Protein AF-A0A1S1QEH0-F1 (afdb_monomer_lite)

Organism: NCBI:txid573497

Sequence (124 aa):
MHVSDVTGRVLIELREAGDYPDNPFLNAADLVPFFPDGCPDDAPTDWPHDTVDYEAPHASTICPHCVESWRADHRVSQPRTVPAGTPLSLHFPWVAPQPVPATPAGNGARPADGTDPQPAGPSA

Structure (mmCIF, N/CA/C/O backbone):
data_AF-A0A1S1QEH0-F1
#
_entry.id   AF-A0A1S1QEH0-F1
#
loop_
_atom_site.group_PDB
_atom_site.id
_atom_site.type_symbol
_atom_site.label_atom_id
_atom_site.label_alt_id
_atom_site.label_comp_id
_atom_site.label_asym_id
_atom_site.label_entity_id
_atom_site.label_seq_id
_atom_site.pdbx_PDB_ins_code
_atom_site.Cartn_x
_atom_site.Cartn_y
_atom_site.Cartn_z
_atom_site.occupancy
_atom_site.B_iso_or_equiv
_atom_site.auth_seq_id
_atom_site.auth_comp_id
_atom_site.auth_asym_id
_atom_site.auth_atom_id
_atom_site.pdbx_PDB_model_num
ATOM 1 N N . MET A 1 1 ? -12.775 2.088 11.069 1.00 86.56 1 MET A N 1
ATOM 2 C CA . MET A 1 1 ? -11.378 2.075 11.563 1.00 86.56 1 MET A CA 1
ATOM 3 C C . MET A 1 1 ? -10.748 3.391 11.151 1.00 86.56 1 MET A C 1
ATOM 5 O O . MET A 1 1 ? -11.014 3.810 10.030 1.00 86.56 1 MET A O 1
ATOM 9 N N . HIS A 1 2 ? -9.989 4.050 12.024 1.00 90.81 2 HIS A N 1
ATOM 10 C CA . HIS A 1 2 ? -9.280 5.277 11.663 1.00 90.81 2 HIS A CA 1
ATOM 11 C C . HIS A 1 2 ? -7.931 4.937 11.018 1.00 90.81 2 HIS A C 1
ATOM 13 O O . HIS A 1 2 ? -7.301 3.950 11.401 1.00 90.81 2 HIS A O 1
ATOM 19 N N . VAL A 1 3 ? -7.459 5.738 10.058 1.00 87.25 3 VAL A N 1
ATOM 20 C CA . VAL A 1 3 ? -6.197 5.470 9.344 1.00 87.25 3 VAL A CA 1
ATOM 21 C C . VAL A 1 3 ? -4.993 5.354 10.291 1.00 87.25 3 VAL A C 1
ATOM 23 O O . VAL A 1 3 ? -4.105 4.532 10.076 1.00 87.25 3 VAL A O 1
ATOM 26 N N . SER A 1 4 ? -4.990 6.118 11.390 1.00 88.44 4 SER A N 1
ATOM 27 C CA . SER A 1 4 ? -3.931 6.081 12.413 1.00 88.44 4 SER A CA 1
ATOM 28 C C . SER A 1 4 ? -3.800 4.732 13.116 1.00 88.44 4 SER A C 1
ATOM 30 O O . SER A 1 4 ? -2.730 4.432 13.648 1.00 88.44 4 SER A O 1
ATOM 32 N N . ASP A 1 5 ? -4.874 3.940 13.120 1.00 90.50 5 ASP A N 1
ATOM 33 C CA . ASP A 1 5 ? -4.937 2.625 13.760 1.00 90.50 5 ASP A CA 1
ATOM 34 C C . ASP A 1 5 ? -4.404 1.525 12.830 1.00 90.50 5 ASP A C 1
ATOM 36 O O . ASP A 1 5 ? -4.110 0.408 13.268 1.00 90.50 5 ASP A O 1
ATOM 40 N N . VAL A 1 6 ? -4.235 1.837 11.539 1.00 91.75 6 VAL A N 1
ATOM 41 C CA . VAL A 1 6 ? -3.672 0.922 10.548 1.00 91.75 6 VAL A CA 1
ATOM 42 C C . VAL A 1 6 ? -2.169 0.827 10.782 1.00 91.75 6 VAL A C 1
ATOM 44 O O . VAL A 1 6 ? -1.379 1.637 10.296 1.00 91.75 6 VAL A O 1
ATOM 47 N N . THR A 1 7 ? -1.762 -0.200 11.521 1.00 95.25 7 THR A N 1
ATOM 48 C CA . THR A 1 7 ? -0.363 -0.441 11.914 1.00 95.25 7 THR A CA 1
ATOM 49 C C . THR A 1 7 ? 0.297 -1.580 11.141 1.00 95.25 7 THR A C 1
ATOM 51 O O . THR A 1 7 ? 1.510 -1.747 11.219 1.00 95.25 7 THR A O 1
ATOM 54 N N . GLY A 1 8 ? -0.457 -2.360 10.364 1.00 96.00 8 GLY A N 1
ATOM 55 C CA . GLY A 1 8 ? 0.105 -3.379 9.481 1.00 96.00 8 GLY A CA 1
ATOM 56 C C . GLY A 1 8 ? 0.730 -2.756 8.235 1.00 96.00 8 GLY A C 1
ATOM 57 O O . GLY A 1 8 ? 0.118 -1.907 7.583 1.00 96.00 8 GLY A O 1
ATOM 58 N N . ARG A 1 9 ? 1.945 -3.179 7.885 1.00 95.25 9 ARG A N 1
ATOM 59 C CA . ARG A 1 9 ? 2.645 -2.785 6.657 1.00 95.25 9 ARG A CA 1
ATOM 60 C C . ARG A 1 9 ? 3.262 -3.986 5.962 1.00 95.25 9 ARG A C 1
ATOM 62 O O . ARG A 1 9 ? 3.753 -4.903 6.620 1.00 95.25 9 ARG A O 1
ATOM 69 N N . VAL A 1 10 ? 3.292 -3.939 4.638 1.00 94.88 10 VAL A N 1
ATOM 70 C CA . VAL A 1 10 ? 4.092 -4.834 3.796 1.00 94.88 10 VAL A CA 1
ATOM 71 C C . VAL A 1 10 ? 4.917 -4.001 2.829 1.00 94.88 10 VAL A C 1
ATOM 73 O O . VAL A 1 10 ? 4.471 -2.948 2.379 1.00 94.88 10 VAL A O 1
ATOM 76 N N . LEU A 1 11 ? 6.125 -4.471 2.537 1.00 94.38 11 LEU A N 1
ATOM 77 C CA . LEU A 1 11 ? 6.944 -3.943 1.455 1.00 94.38 11 LEU A CA 1
ATOM 78 C C . LEU A 1 11 ? 6.589 -4.703 0.177 1.00 94.38 11 LEU A C 1
ATOM 80 O O . LEU A 1 11 ? 6.546 -5.940 0.190 1.00 94.38 11 LEU A O 1
ATOM 84 N N . ILE A 1 12 ? 6.351 -3.965 -0.899 1.00 92.62 12 ILE A N 1
ATOM 85 C CA . ILE A 1 12 ? 6.152 -4.493 -2.242 1.00 92.62 12 ILE A CA 1
ATOM 86 C C . ILE A 1 12 ? 7.253 -3.988 -3.171 1.00 92.62 12 ILE A C 1
ATOM 88 O O . ILE A 1 12 ? 7.641 -2.825 -3.132 1.00 92.62 12 ILE A O 1
ATOM 92 N N . GLU A 1 13 ? 7.752 -4.885 -4.010 1.00 91.81 13 GLU A N 1
ATOM 93 C CA . GLU A 1 13 ? 8.681 -4.579 -5.098 1.00 91.81 13 GLU A CA 1
ATOM 94 C C . GLU A 1 13 ? 8.125 -5.230 -6.362 1.00 91.81 13 GLU A C 1
ATOM 96 O O . GLU A 1 13 ? 7.905 -6.444 -6.375 1.00 91.81 13 GLU A O 1
ATOM 101 N N . LEU A 1 14 ? 7.890 -4.472 -7.432 1.00 88.75 14 LEU A N 1
ATOM 102 C CA . LEU A 1 14 ? 7.547 -5.077 -8.719 1.00 88.75 14 LEU A CA 1
ATOM 103 C C . LEU A 1 14 ? 8.753 -5.892 -9.210 1.00 88.75 14 LEU A C 1
ATOM 105 O O . LEU A 1 14 ? 9.881 -5.397 -9.231 1.00 88.75 14 LEU A O 1
ATOM 109 N N . ARG A 1 15 ? 8.534 -7.153 -9.600 1.00 88.19 15 ARG A N 1
ATOM 110 C CA . ARG A 1 15 ? 9.623 -8.088 -9.946 1.00 88.19 15 ARG A CA 1
ATOM 111 C C . ARG A 1 15 ? 10.518 -7.574 -11.070 1.00 88.19 15 ARG A C 1
ATOM 113 O O . ARG A 1 15 ? 11.717 -7.835 -11.036 1.00 88.19 15 ARG A O 1
ATOM 120 N N . GLU A 1 16 ? 9.920 -6.857 -12.012 1.00 83.12 16 GLU A N 1
ATOM 121 C CA . GLU A 1 16 ? 10.552 -6.329 -13.223 1.00 83.12 16 GLU A CA 1
ATOM 122 C C . GLU A 1 16 ? 10.837 -4.821 -13.129 1.00 83.12 16 GLU A C 1
ATOM 124 O O . GLU A 1 16 ? 11.313 -4.232 -14.090 1.00 83.12 16 GLU A O 1
ATOM 129 N N . ALA A 1 17 ? 10.587 -4.149 -11.993 1.00 76.12 17 ALA A N 1
ATOM 130 C CA . ALA A 1 17 ? 10.818 -2.697 -11.924 1.00 76.12 17 ALA A CA 1
ATOM 131 C C . ALA A 1 17 ? 12.280 -2.313 -12.210 1.00 76.12 17 ALA A C 1
ATOM 133 O O . ALA A 1 17 ? 12.531 -1.242 -12.757 1.00 76.12 17 ALA A O 1
ATOM 134 N N . GLY A 1 18 ? 13.237 -3.196 -11.897 1.00 75.38 18 GLY A N 1
ATOM 135 C CA . GLY A 1 18 ? 14.653 -2.997 -12.221 1.00 75.38 18 GLY A CA 1
ATOM 136 C C . GLY A 1 18 ? 14.969 -2.998 -13.722 1.00 75.38 18 GLY A C 1
ATOM 137 O O . GLY A 1 18 ? 16.019 -2.487 -14.106 1.00 75.38 18 GLY A O 1
ATOM 138 N N . ASP A 1 19 ? 14.069 -3.513 -14.563 1.00 83.44 19 ASP A N 1
ATOM 139 C CA . ASP A 1 19 ? 14.192 -3.481 -16.024 1.00 83.44 19 ASP A CA 1
ATOM 140 C C . ASP A 1 19 ? 13.694 -2.148 -16.617 1.00 83.44 19 ASP A C 1
ATOM 142 O O . ASP A 1 19 ? 13.952 -1.845 -17.784 1.00 83.44 19 ASP A O 1
ATOM 146 N N . TYR A 1 20 ? 13.027 -1.315 -15.805 1.00 80.00 20 TYR A N 1
ATOM 147 C CA . TYR A 1 20 ? 12.449 -0.026 -16.199 1.00 80.00 20 TYR A CA 1
ATOM 148 C C . TYR A 1 20 ? 12.831 1.122 -15.242 1.00 80.00 20 TYR A C 1
ATOM 150 O O . TYR A 1 20 ? 11.948 1.852 -14.783 1.00 80.00 20 TYR A O 1
ATOM 158 N N . PRO A 1 21 ? 14.128 1.336 -14.948 1.00 78.81 21 PRO A N 1
ATOM 159 C CA . PRO A 1 21 ? 14.559 2.318 -13.949 1.00 78.81 21 PRO A CA 1
ATOM 160 C C . PRO A 1 21 ? 14.227 3.773 -14.327 1.00 78.81 21 PRO A C 1
ATOM 162 O O . PRO A 1 21 ? 14.140 4.626 -13.449 1.00 78.81 21 PRO A O 1
ATOM 165 N N . ASP A 1 22 ? 14.018 4.057 -15.618 1.00 81.62 22 ASP A N 1
ATOM 166 C CA . ASP A 1 22 ? 13.688 5.393 -16.132 1.00 81.62 22 ASP A CA 1
ATOM 167 C C . ASP A 1 22 ? 12.174 5.654 -16.238 1.00 81.62 22 ASP A C 1
ATOM 169 O O . ASP A 1 22 ? 11.761 6.729 -16.676 1.00 81.62 22 ASP A O 1
ATOM 173 N N . ASN A 1 23 ? 11.324 4.682 -15.885 1.00 80.06 23 ASN A N 1
ATOM 174 C CA . ASN A 1 23 ? 9.878 4.873 -15.926 1.00 80.06 23 ASN A CA 1
ATOM 175 C C . ASN A 1 23 ? 9.430 5.717 -14.715 1.00 80.06 23 ASN A C 1
ATOM 177 O O . ASN A 1 23 ? 9.466 5.218 -13.590 1.00 80.06 23 ASN A O 1
ATOM 181 N N . PRO A 1 24 ? 8.947 6.960 -14.916 1.00 75.69 24 PRO A N 1
ATOM 182 C CA . PRO A 1 24 ? 8.601 7.856 -13.811 1.00 75.69 24 PRO A CA 1
ATOM 183 C C . PRO A 1 24 ? 7.362 7.405 -13.027 1.00 75.69 24 PRO A C 1
ATOM 185 O O . PRO A 1 24 ? 7.058 7.982 -11.988 1.00 75.69 24 PRO A O 1
ATOM 188 N N . PHE A 1 25 ? 6.636 6.403 -13.527 1.00 78.94 25 PHE A N 1
ATOM 189 C CA . PHE A 1 25 ? 5.450 5.845 -12.884 1.00 78.94 25 PHE A CA 1
ATOM 190 C C . PHE A 1 25 ? 5.756 4.615 -12.018 1.00 78.94 25 PHE A C 1
ATOM 192 O O . PHE A 1 25 ? 4.843 4.099 -11.379 1.00 78.94 25 PHE A O 1
ATOM 199 N N . LEU A 1 26 ? 7.003 4.126 -11.996 1.00 82.44 26 LEU A N 1
ATOM 200 C CA . LEU A 1 26 ? 7.395 2.945 -11.226 1.00 82.44 26 LEU A CA 1
ATOM 201 C C . LEU A 1 26 ? 8.350 3.319 -10.091 1.00 82.44 26 LEU A C 1
ATOM 203 O O . LEU A 1 26 ? 9.460 3.801 -10.317 1.00 82.44 26 LEU A O 1
ATOM 207 N N . ASN A 1 27 ? 7.934 3.028 -8.860 1.00 86.50 27 ASN A N 1
ATOM 208 C CA . ASN A 1 27 ? 8.820 3.073 -7.703 1.00 86.50 27 ASN A CA 1
ATOM 209 C C . ASN A 1 27 ? 9.714 1.825 -7.668 1.00 86.50 27 ASN A C 1
ATOM 211 O O . ASN A 1 27 ? 9.347 0.758 -8.162 1.00 86.50 27 ASN A O 1
ATOM 215 N N . ALA A 1 28 ? 10.891 1.946 -7.053 1.00 88.00 28 ALA A N 1
ATOM 216 C CA . ALA A 1 28 ? 11.760 0.806 -6.778 1.00 88.00 28 ALA A CA 1
ATOM 217 C C . ALA A 1 28 ? 11.128 -0.142 -5.747 1.00 88.00 28 ALA A C 1
ATOM 219 O O . ALA A 1 28 ? 11.266 -1.361 -5.847 1.00 88.00 28 ALA A O 1
ATOM 220 N N . ALA A 1 29 ? 10.426 0.426 -4.766 1.00 91.00 29 ALA A N 1
ATOM 221 C CA . ALA A 1 29 ? 9.622 -0.301 -3.796 1.00 91.00 29 ALA A CA 1
ATOM 222 C C . ALA A 1 29 ? 8.537 0.611 -3.213 1.00 91.00 29 ALA A C 1
ATOM 224 O O . ALA A 1 29 ? 8.692 1.833 -3.195 1.00 91.00 29 ALA A O 1
ATOM 225 N N . ASP A 1 30 ? 7.499 0.015 -2.635 1.00 90.69 30 ASP A N 1
ATOM 226 C CA . ASP A 1 30 ? 6.490 0.727 -1.854 1.00 90.69 30 ASP A CA 1
ATOM 227 C C . ASP A 1 30 ? 6.243 0.016 -0.524 1.00 90.69 30 ASP A C 1
ATOM 229 O O . ASP A 1 30 ? 6.192 -1.211 -0.446 1.00 90.69 30 ASP A O 1
ATOM 233 N N . LEU A 1 31 ? 6.065 0.783 0.546 1.00 92.00 31 LEU A N 1
ATOM 234 C CA . LEU A 1 31 ? 5.500 0.285 1.794 1.00 92.00 31 LEU A CA 1
ATOM 235 C C . LEU A 1 31 ? 4.009 0.617 1.792 1.00 92.00 31 LEU A C 1
ATOM 237 O O . LEU A 1 31 ? 3.662 1.793 1.758 1.00 92.00 31 LEU A O 1
ATOM 241 N N . VAL A 1 32 ? 3.144 -0.393 1.853 1.00 91.94 32 VAL A N 1
ATOM 242 C CA . VAL A 1 32 ? 1.683 -0.235 1.727 1.00 91.94 32 VAL A CA 1
ATOM 243 C C . VAL A 1 32 ? 0.947 -0.813 2.943 1.00 91.94 32 VAL A C 1
ATOM 245 O O . VAL A 1 32 ? 1.502 -1.668 3.654 1.00 91.94 32 VAL A O 1
ATOM 248 N N . PRO A 1 33 ? -0.288 -0.362 3.234 1.00 93.62 33 PRO A N 1
ATOM 249 C CA . PRO A 1 33 ? -1.047 -0.853 4.377 1.00 93.62 33 PRO A CA 1
ATOM 250 C C . PRO A 1 33 ? -1.442 -2.326 4.233 1.00 93.62 33 PRO A C 1
ATOM 252 O O . PRO A 1 33 ? -1.910 -2.777 3.184 1.00 93.62 33 PRO A O 1
ATOM 255 N N . PHE A 1 34 ? -1.293 -3.061 5.337 1.00 94.44 34 PHE A N 1
ATOM 256 C CA . PHE A 1 34 ? -1.714 -4.450 5.467 1.00 94.44 34 PHE A CA 1
ATOM 257 C C . PHE A 1 34 ? -2.868 -4.591 6.461 1.00 94.44 34 PHE A C 1
ATOM 259 O O . PHE A 1 34 ? -2.748 -4.166 7.613 1.00 94.44 34 PHE A O 1
ATOM 266 N N . PHE A 1 35 ? -3.942 -5.253 6.036 1.00 94.44 35 PHE A N 1
ATOM 267 C CA . PHE A 1 35 ? -5.126 -5.516 6.850 1.00 94.44 35 PHE A CA 1
ATOM 268 C C . PHE A 1 35 ? -5.243 -7.021 7.146 1.00 94.44 35 PHE A C 1
ATOM 270 O O . PHE A 1 35 ? -5.522 -7.799 6.229 1.00 94.44 35 PHE A O 1
ATOM 277 N N . PRO A 1 36 ? -5.022 -7.466 8.399 1.00 93.00 36 PRO A N 1
ATOM 278 C CA . PRO A 1 36 ? -4.992 -8.892 8.733 1.00 93.00 36 PRO A CA 1
ATOM 279 C C . PRO A 1 36 ? -6.358 -9.572 8.588 1.00 93.00 36 PRO A C 1
ATOM 281 O O . PRO A 1 36 ? -6.407 -10.748 8.235 1.00 93.00 36 PRO A O 1
ATOM 284 N N . ASP A 1 37 ? -7.441 -8.826 8.803 1.00 92.12 37 ASP A N 1
ATOM 285 C CA . ASP A 1 37 ? -8.812 -9.349 8.794 1.00 92.12 37 ASP A CA 1
ATOM 286 C C . ASP A 1 37 ? -9.461 -9.336 7.398 1.00 92.12 37 ASP A C 1
ATOM 288 O O . ASP A 1 37 ? -10.573 -9.828 7.225 1.00 92.12 37 ASP A O 1
ATOM 292 N N . GLY A 1 38 ? -8.767 -8.796 6.390 1.00 92.50 38 GLY A N 1
ATOM 293 C CA . GLY A 1 38 ? -9.300 -8.578 5.044 1.00 92.50 38 GLY A CA 1
ATOM 294 C C . GLY A 1 38 ? -9.147 -7.127 4.596 1.00 92.50 38 GLY A C 1
ATOM 295 O O . GLY A 1 38 ? -9.062 -6.224 5.426 1.00 92.50 38 GLY A O 1
ATOM 296 N N . CYS A 1 39 ? -9.085 -6.894 3.281 1.00 91.94 39 CYS A N 1
ATOM 297 C CA . CYS A 1 39 ? -9.130 -5.527 2.760 1.00 91.94 39 CYS A CA 1
ATOM 298 C C . CYS A 1 39 ? -10.517 -4.955 3.071 1.00 91.94 39 CYS A C 1
ATOM 300 O O . CYS A 1 39 ? -11.499 -5.662 2.836 1.00 91.94 39 CYS A O 1
ATOM 302 N N . PRO A 1 40 ? -10.610 -3.734 3.617 1.00 91.25 40 PRO A N 1
ATOM 303 C CA . PRO A 1 40 ? -11.907 -3.151 3.924 1.00 91.25 40 PRO A CA 1
ATOM 304 C C . PRO A 1 40 ? -12.698 -2.915 2.628 1.00 91.25 40 PRO A C 1
ATOM 306 O O . PRO A 1 40 ? -12.105 -2.757 1.567 1.00 91.25 40 PRO A O 1
ATOM 309 N N . ASP A 1 41 ? -14.029 -2.910 2.690 1.00 90.31 41 ASP A N 1
ATOM 310 C CA . ASP A 1 41 ? -14.848 -2.591 1.509 1.00 90.31 41 ASP A CA 1
ATOM 311 C C . ASP A 1 41 ? -14.795 -1.085 1.195 1.00 90.31 41 ASP A C 1
ATOM 313 O O . ASP A 1 41 ? -14.675 -0.683 0.040 1.00 90.31 41 ASP A O 1
ATOM 317 N N . ASP A 1 42 ? -14.771 -0.263 2.247 1.00 90.06 42 ASP A N 1
ATOM 318 C CA . ASP A 1 42 ? -14.705 1.196 2.185 1.00 90.06 42 ASP A CA 1
ATOM 319 C C . ASP A 1 42 ? -13.374 1.731 2.724 1.00 90.06 42 ASP A C 1
ATOM 321 O O . ASP A 1 42 ? -12.720 1.109 3.569 1.00 90.06 42 ASP A O 1
ATOM 325 N N . ALA A 1 43 ? -13.001 2.936 2.290 1.00 90.00 43 ALA A N 1
ATOM 326 C CA . ALA A 1 43 ? -11.832 3.627 2.815 1.00 90.00 43 ALA A CA 1
ATOM 327 C C . ALA A 1 43 ? -11.962 3.830 4.342 1.00 90.00 43 ALA A C 1
ATOM 329 O O . ALA A 1 43 ? -12.984 4.342 4.817 1.00 90.00 43 ALA A O 1
ATOM 330 N N . PRO A 1 44 ? -10.938 3.469 5.138 1.00 90.81 44 PRO A N 1
ATOM 331 C CA . PRO A 1 44 ? -10.837 3.881 6.533 1.00 90.81 44 PRO A CA 1
ATOM 332 C C . PRO A 1 44 ? -11.048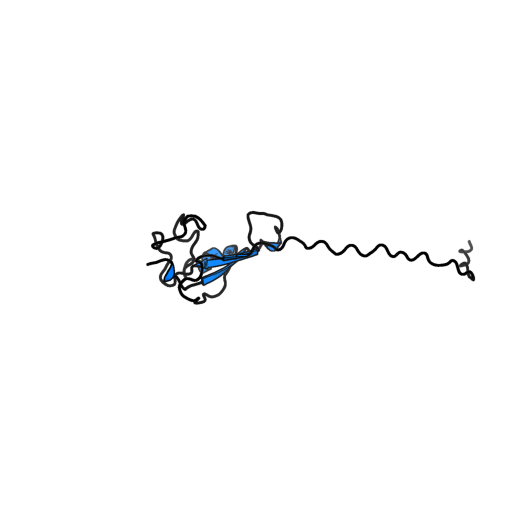 5.389 6.731 1.00 90.81 44 PRO A C 1
ATOM 334 O O . PRO A 1 44 ? -10.746 6.200 5.859 1.00 90.81 44 PRO A O 1
ATOM 337 N N . THR A 1 45 ? -11.529 5.776 7.912 1.00 91.50 45 THR A N 1
ATOM 338 C CA . THR A 1 45 ? -11.712 7.191 8.262 1.00 91.50 45 THR A CA 1
ATOM 339 C C . THR A 1 45 ? -10.378 7.934 8.184 1.00 91.50 45 THR A C 1
ATOM 341 O O . THR A 1 45 ? -9.362 7.413 8.653 1.00 91.50 45 THR A O 1
ATOM 344 N N . ASP A 1 46 ? -10.408 9.138 7.611 1.00 89.38 46 ASP A N 1
ATOM 345 C CA . ASP A 1 46 ? -9.255 10.011 7.355 1.00 89.38 46 ASP A CA 1
ATOM 346 C C . ASP A 1 46 ? -8.210 9.410 6.403 1.00 89.38 46 ASP A C 1
ATOM 348 O O . ASP A 1 46 ? -7.017 9.703 6.487 1.00 89.38 46 ASP A O 1
ATOM 352 N N . TRP A 1 47 ? -8.657 8.573 5.463 1.00 88.56 47 TRP A N 1
ATOM 353 C CA . TRP A 1 47 ? -7.812 8.126 4.363 1.00 88.56 47 TRP A CA 1
ATOM 354 C C . TRP A 1 47 ? -7.223 9.330 3.602 1.00 88.56 47 TRP A C 1
ATOM 356 O O . TRP A 1 47 ? -7.964 10.258 3.259 1.00 88.56 47 TRP A O 1
ATOM 366 N N . PRO A 1 48 ? -5.909 9.345 3.318 1.00 83.25 48 PRO A N 1
ATOM 367 C CA . PRO A 1 48 ? -5.249 10.487 2.700 1.00 83.25 48 PRO A CA 1
ATOM 368 C C . PRO A 1 48 ? -5.487 10.491 1.182 1.00 83.25 48 PRO A C 1
ATOM 370 O O . PRO A 1 48 ? -4.596 10.186 0.391 1.00 83.25 48 PRO A O 1
ATOM 373 N N . HIS A 1 49 ? -6.716 10.818 0.776 1.00 77.75 49 HIS A N 1
ATOM 374 C CA . HIS A 1 49 ? -7.164 10.849 -0.624 1.00 77.75 49 HIS A CA 1
ATOM 375 C C . HIS A 1 49 ? -6.359 11.802 -1.523 1.00 77.75 49 HIS A C 1
ATOM 377 O O . HIS A 1 49 ? -6.468 11.743 -2.738 1.00 77.75 49 HIS A O 1
ATOM 383 N N . ASP A 1 50 ? -5.571 12.703 -0.943 1.00 74.81 50 ASP A N 1
ATOM 384 C CA . ASP A 1 50 ? -4.675 13.609 -1.658 1.00 74.81 50 ASP A CA 1
ATOM 385 C C . ASP A 1 50 ? -3.358 12.951 -2.097 1.00 74.81 50 ASP A C 1
ATOM 387 O O . ASP A 1 50 ? -2.676 13.470 -2.979 1.00 74.81 50 ASP A O 1
ATOM 391 N N . THR A 1 51 ? -2.988 11.827 -1.480 1.00 70.00 51 THR A N 1
ATOM 392 C CA . THR A 1 51 ? -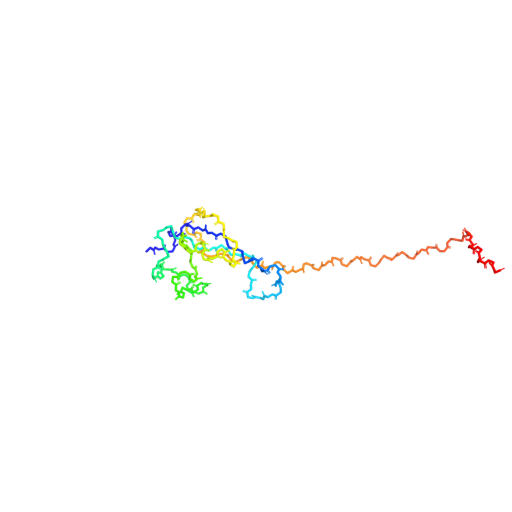1.713 11.137 -1.727 1.00 70.00 51 THR A CA 1
ATOM 393 C C . THR A 1 51 ? -1.876 9.666 -2.094 1.00 70.00 51 THR A C 1
ATOM 395 O O . THR A 1 51 ? -0.987 9.108 -2.732 1.00 70.00 51 THR A O 1
ATOM 398 N N . VAL A 1 52 ? -2.989 9.032 -1.713 1.00 74.44 52 VAL A N 1
ATOM 399 C CA . VAL A 1 52 ? -3.275 7.623 -1.997 1.00 74.44 52 VAL A CA 1
ATOM 400 C C . VAL A 1 52 ? -4.751 7.467 -2.342 1.00 74.44 52 VAL A C 1
ATOM 402 O O . VAL A 1 52 ? -5.614 7.582 -1.469 1.00 74.44 52 VAL A O 1
ATOM 405 N N . ASP A 1 53 ? -5.050 7.124 -3.591 1.00 81.31 53 ASP A N 1
ATOM 406 C CA . ASP A 1 53 ? -6.422 6.834 -3.996 1.00 81.31 53 ASP A CA 1
ATOM 407 C C . ASP A 1 53 ? -6.903 5.495 -3.414 1.00 81.31 53 ASP A C 1
ATOM 409 O O . ASP A 1 53 ? -6.252 4.445 -3.500 1.00 81.31 53 ASP A O 1
ATOM 413 N N . TYR A 1 54 ? -8.078 5.536 -2.790 1.00 84.00 54 TYR A N 1
ATOM 414 C CA . TYR A 1 54 ? -8.811 4.341 -2.390 1.00 84.00 54 TYR A CA 1
ATOM 415 C C . TYR A 1 54 ? -9.794 3.974 -3.502 1.00 84.00 54 TYR A C 1
ATOM 417 O O . TYR A 1 54 ? -10.969 4.330 -3.444 1.00 84.00 54 TYR A O 1
ATOM 425 N N . GLU A 1 55 ? -9.299 3.334 -4.559 1.00 79.50 55 GLU A N 1
ATOM 426 C CA . GLU A 1 55 ? -10.127 3.021 -5.732 1.00 79.50 55 GLU A CA 1
ATOM 427 C C . GLU A 1 55 ? -11.080 1.850 -5.475 1.00 79.50 55 GLU A C 1
ATOM 429 O O . GLU A 1 55 ? -12.261 1.902 -5.814 1.00 79.50 55 GLU A O 1
ATOM 434 N N . ALA A 1 56 ? -10.554 0.781 -4.882 1.00 77.94 56 ALA A N 1
ATOM 435 C CA . ALA A 1 56 ? -11.287 -0.430 -4.564 1.00 77.94 56 ALA A CA 1
ATOM 436 C C . ALA A 1 56 ? -10.517 -1.250 -3.518 1.00 77.94 56 ALA A C 1
ATOM 438 O O . ALA A 1 56 ? -9.287 -1.114 -3.396 1.00 77.94 56 ALA A O 1
ATOM 439 N N . PRO A 1 57 ? -11.201 -2.171 -2.818 1.00 75.00 57 PRO A N 1
ATOM 440 C CA . PRO A 1 57 ? -10.526 -3.218 -2.068 1.00 75.00 57 PRO A CA 1
ATOM 441 C C . PRO A 1 57 ? -9.500 -3.906 -2.976 1.00 75.00 57 PRO A C 1
ATOM 443 O O . PRO A 1 57 ? -9.779 -4.177 -4.144 1.00 75.00 57 PRO A O 1
ATOM 446 N N . HIS A 1 58 ? -8.309 -4.188 -2.442 1.00 76.38 58 HIS A N 1
ATOM 447 C CA . HIS A 1 58 ? -7.225 -4.908 -3.130 1.00 76.38 58 HIS A CA 1
ATOM 448 C C . HIS A 1 58 ? -6.414 -4.124 -4.180 1.00 76.38 58 HIS A C 1
ATOM 450 O O . HIS A 1 58 ? -5.414 -4.666 -4.653 1.00 76.38 58 HIS A O 1
ATOM 456 N N . ALA A 1 59 ? -6.790 -2.884 -4.520 1.00 78.50 59 ALA A N 1
ATOM 457 C CA . ALA A 1 59 ? -6.031 -2.045 -5.458 1.00 78.50 59 ALA A CA 1
ATOM 458 C C . ALA A 1 59 ? -4.853 -1.330 -4.772 1.00 78.50 59 ALA A C 1
ATOM 460 O O . ALA A 1 59 ? -3.719 -1.398 -5.233 1.00 78.50 59 ALA A O 1
ATOM 461 N N . SER A 1 60 ? -5.115 -0.696 -3.625 1.00 77.56 60 SER A N 1
ATOM 462 C CA . SER A 1 60 ? -4.127 0.067 -2.844 1.00 77.56 60 SER A CA 1
ATOM 463 C C . SER A 1 60 ? -3.915 -0.478 -1.423 1.00 77.56 60 SER A C 1
ATOM 465 O O . SER A 1 60 ? -3.231 0.131 -0.599 1.00 77.56 60 SER A O 1
ATOM 467 N N . THR A 1 61 ? -4.482 -1.653 -1.122 1.00 88.25 61 THR A N 1
ATOM 468 C CA . THR A 1 61 ? -4.383 -2.337 0.178 1.00 88.25 61 THR A CA 1
ATOM 469 C C . THR A 1 61 ? -4.107 -3.825 0.007 1.00 88.25 61 THR A C 1
ATOM 471 O O . THR A 1 61 ? -4.548 -4.435 -0.966 1.00 88.25 61 THR A O 1
ATOM 474 N N . ILE A 1 62 ? -3.411 -4.435 0.972 1.00 91.94 62 ILE A N 1
ATOM 475 C CA . ILE A 1 62 ? -3.095 -5.870 0.943 1.00 91.94 62 ILE A CA 1
ATOM 476 C C . ILE A 1 62 ? -3.659 -6.564 2.187 1.00 91.94 62 ILE A C 1
ATOM 478 O O . ILE A 1 62 ? -3.511 -6.086 3.308 1.00 91.94 62 ILE A O 1
ATOM 482 N N . CYS A 1 63 ? -4.267 -7.732 2.003 1.00 93.56 63 CYS A N 1
ATOM 483 C CA . CYS A 1 63 ? -4.670 -8.645 3.076 1.00 93.56 63 CYS A CA 1
ATOM 484 C C . CYS A 1 63 ? -4.097 -10.053 2.824 1.00 93.56 63 CYS A C 1
ATOM 486 O O . CYS A 1 63 ? -3.555 -10.291 1.739 1.00 93.56 63 CYS A O 1
ATOM 488 N N . PRO A 1 64 ? -4.220 -11.019 3.758 1.00 92.88 64 PRO A N 1
ATOM 489 C CA . PRO A 1 64 ? -3.693 -12.374 3.567 1.00 92.88 64 PRO A CA 1
ATOM 490 C C . PRO A 1 64 ? -4.123 -13.052 2.257 1.00 92.88 64 PRO A C 1
ATOM 492 O O . PRO A 1 64 ? -3.323 -13.765 1.660 1.00 92.88 64 PRO A O 1
ATOM 495 N N . HIS A 1 65 ? -5.349 -12.801 1.786 1.00 90.56 65 HIS A N 1
ATOM 496 C CA . HIS A 1 65 ? -5.867 -13.392 0.545 1.00 90.56 65 HIS A CA 1
ATOM 497 C C . HIS A 1 65 ? -5.259 -12.736 -0.705 1.00 90.56 65 HIS A C 1
ATOM 499 O O . HIS A 1 65 ? -4.995 -13.406 -1.701 1.00 90.56 65 HIS A O 1
ATOM 505 N N . CYS A 1 66 ? -4.970 -11.433 -0.651 1.00 89.69 66 CYS A N 1
ATOM 506 C CA . CYS A 1 66 ? -4.348 -10.708 -1.759 1.00 89.69 66 CYS A CA 1
ATOM 507 C C . CYS A 1 66 ? -2.891 -11.089 -1.970 1.00 89.69 66 CYS A C 1
ATOM 509 O O . CYS A 1 66 ? -2.418 -11.031 -3.100 1.00 89.69 66 CYS A O 1
ATOM 511 N N . VAL A 1 67 ? -2.174 -11.456 -0.901 1.00 88.88 67 VAL A N 1
ATOM 512 C CA . VAL A 1 67 ? -0.726 -11.711 -0.959 1.00 88.88 67 VAL A CA 1
ATOM 513 C C . VAL A 1 67 ? -0.379 -12.721 -2.052 1.00 88.88 67 VAL A C 1
ATOM 515 O O . VAL A 1 67 ? 0.611 -12.533 -2.752 1.00 88.88 67 VAL A O 1
ATOM 518 N N . GLU A 1 68 ? -1.180 -13.772 -2.226 1.00 84.69 68 GLU A N 1
ATOM 519 C CA . GLU A 1 68 ? -0.939 -14.769 -3.274 1.00 84.69 68 GLU A CA 1
ATOM 520 C C . GLU A 1 68 ? -1.114 -14.189 -4.680 1.00 84.69 68 GLU A C 1
ATOM 522 O O . GLU A 1 68 ? -0.245 -14.391 -5.524 1.00 84.69 68 GLU A O 1
ATOM 527 N N . SER A 1 69 ? -2.177 -13.413 -4.910 1.00 86.19 69 SER A N 1
ATOM 528 C CA . SER A 1 69 ? -2.434 -12.775 -6.210 1.00 86.19 69 SER A CA 1
ATOM 529 C C . SER A 1 69 ? -1.357 -11.743 -6.551 1.00 86.19 69 SER A C 1
ATOM 531 O O . SER A 1 69 ? -0.794 -11.760 -7.639 1.00 86.19 69 SER A O 1
ATOM 533 N N . TRP A 1 70 ? -0.988 -10.900 -5.586 1.00 86.94 70 TRP A N 1
ATOM 534 C CA . TRP A 1 70 ? 0.052 -9.883 -5.752 1.00 86.94 70 TRP A CA 1
ATOM 535 C C . TRP A 1 70 ? 1.429 -10.481 -6.042 1.00 86.94 70 TRP A C 1
ATOM 537 O O . TRP A 1 70 ? 2.240 -9.867 -6.732 1.00 86.94 70 TRP A O 1
ATOM 547 N N . ARG A 1 71 ? 1.708 -11.689 -5.538 1.00 89.50 71 ARG A N 1
ATOM 548 C CA . ARG A 1 71 ? 2.995 -12.366 -5.739 1.00 89.50 71 ARG A CA 1
ATOM 549 C C . ARG A 1 71 ? 3.257 -12.810 -7.175 1.00 89.50 71 ARG A C 1
ATOM 551 O O . ARG A 1 71 ? 4.409 -13.168 -7.454 1.00 89.50 71 ARG A O 1
ATOM 558 N N . ALA A 1 72 ? 2.246 -12.788 -8.046 1.00 88.38 72 ALA A N 1
ATOM 559 C CA . ALA A 1 72 ? 2.423 -12.994 -9.479 1.00 88.38 72 ALA A CA 1
ATOM 560 C C . ALA A 1 72 ? 3.405 -11.957 -10.045 1.00 88.38 72 ALA A C 1
ATOM 562 O O . ALA A 1 72 ? 4.463 -12.330 -10.549 1.00 88.38 72 ALA A O 1
ATOM 563 N N . ASP A 1 73 ? 3.132 -10.675 -9.803 1.00 87.44 73 ASP A N 1
ATOM 564 C CA . ASP A 1 73 ? 3.894 -9.567 -10.393 1.00 87.44 73 ASP A CA 1
ATOM 565 C C . ASP A 1 73 ? 4.881 -8.926 -9.402 1.00 87.44 73 ASP A C 1
ATOM 567 O O . ASP A 1 73 ? 5.887 -8.339 -9.797 1.00 87.44 73 ASP A O 1
ATOM 571 N N . HIS A 1 74 ? 4.654 -9.092 -8.094 1.00 91.12 74 HIS A N 1
ATOM 572 C CA . HIS A 1 74 ? 5.425 -8.433 -7.038 1.00 91.12 74 HIS A CA 1
ATOM 573 C C . HIS A 1 74 ? 6.168 -9.422 -6.128 1.00 91.12 74 HIS A C 1
ATOM 575 O O . HIS A 1 74 ? 5.797 -10.585 -5.946 1.00 91.12 74 HIS A O 1
ATOM 581 N N . ARG A 1 75 ? 7.226 -8.938 -5.481 1.00 92.88 75 ARG A N 1
ATOM 582 C CA . ARG A 1 75 ? 7.788 -9.515 -4.259 1.00 92.88 75 ARG A CA 1
ATOM 583 C C . ARG A 1 75 ? 7.117 -8.819 -3.081 1.00 92.88 75 ARG A C 1
ATOM 585 O O . ARG A 1 75 ? 7.248 -7.614 -2.926 1.00 92.88 75 ARG A O 1
ATOM 592 N N . VAL A 1 76 ? 6.399 -9.585 -2.262 1.00 94.12 76 VAL A N 1
ATOM 593 C CA . VAL A 1 76 ? 5.659 -9.067 -1.100 1.00 94.12 76 VAL A CA 1
ATOM 594 C C . VAL A 1 76 ? 6.299 -9.598 0.177 1.00 94.12 76 VAL A C 1
ATOM 596 O O . VAL A 1 76 ? 6.392 -10.820 0.363 1.00 94.12 76 VAL A O 1
ATOM 599 N N . SER A 1 77 ? 6.745 -8.699 1.055 1.00 94.56 77 SER A N 1
ATOM 600 C CA . SER A 1 77 ? 7.346 -9.067 2.337 1.00 94.56 77 SER A CA 1
ATOM 601 C C . SER A 1 77 ? 6.338 -9.730 3.278 1.00 94.56 77 SER A C 1
ATOM 603 O O . SER A 1 77 ? 5.125 -9.682 3.084 1.00 94.56 77 SER A O 1
ATOM 605 N N . GLN A 1 78 ? 6.841 -10.317 4.366 1.00 93.81 78 GLN A N 1
ATOM 606 C CA . GLN A 1 78 ? 5.974 -10.627 5.503 1.00 93.81 78 GLN A CA 1
ATOM 607 C C . GLN A 1 78 ? 5.420 -9.324 6.108 1.00 93.81 78 GLN A C 1
ATOM 609 O O . GLN A 1 78 ? 6.155 -8.326 6.124 1.00 93.81 78 GLN A O 1
ATOM 614 N N . PRO A 1 79 ? 4.177 -9.321 6.624 1.00 94.38 79 PRO A N 1
ATOM 615 C CA . PRO A 1 79 ? 3.627 -8.169 7.322 1.00 94.38 79 PRO A CA 1
ATOM 616 C C . PRO A 1 79 ? 4.457 -7.792 8.549 1.00 94.38 79 PRO A C 1
ATOM 618 O O . PRO A 1 79 ? 4.967 -8.651 9.275 1.00 94.38 79 PRO A O 1
ATOM 621 N N . ARG A 1 80 ? 4.579 -6.491 8.797 1.00 95.25 80 ARG A N 1
ATOM 622 C CA . ARG A 1 80 ? 5.228 -5.911 9.974 1.00 95.25 80 ARG A CA 1
ATOM 623 C C . ARG A 1 80 ? 4.301 -4.900 10.626 1.00 95.25 80 ARG A C 1
ATOM 625 O O . ARG A 1 80 ? 3.587 -4.177 9.939 1.00 95.25 80 ARG A O 1
ATOM 632 N N . THR A 1 81 ? 4.345 -4.836 11.949 1.00 96.31 81 THR A N 1
ATOM 633 C CA . THR A 1 81 ? 3.663 -3.791 12.711 1.00 96.31 81 THR A CA 1
ATOM 634 C C . THR A 1 81 ? 4.558 -2.557 12.786 1.00 96.31 81 THR A C 1
ATOM 636 O O . THR A 1 81 ? 5.726 -2.668 13.158 1.00 96.31 81 THR A O 1
ATOM 639 N N . VAL A 1 82 ? 4.012 -1.391 12.454 1.00 94.25 82 VAL A N 1
ATOM 640 C CA . VAL A 1 82 ? 4.645 -0.077 12.627 1.00 94.25 82 VAL A CA 1
ATOM 641 C C . VAL A 1 82 ? 3.911 0.730 13.706 1.00 94.25 82 VAL A C 1
ATOM 643 O O . VAL A 1 82 ? 2.764 0.409 14.026 1.00 94.25 82 VAL A O 1
ATOM 646 N N . PRO A 1 83 ? 4.532 1.767 14.296 1.00 93.94 83 PRO A N 1
ATOM 647 C CA . PRO A 1 83 ? 3.857 2.633 15.261 1.00 93.94 83 PRO A CA 1
ATOM 648 C C . PRO A 1 83 ? 2.597 3.299 14.690 1.00 93.94 83 PRO A C 1
ATOM 650 O O . PRO A 1 83 ? 2.546 3.639 13.505 1.00 93.94 83 PRO A O 1
ATOM 653 N N . ALA A 1 84 ? 1.602 3.542 15.544 1.00 91.25 84 ALA A N 1
ATOM 654 C CA . ALA A 1 84 ? 0.414 4.306 15.166 1.00 91.25 84 ALA A CA 1
ATOM 655 C C . ALA A 1 84 ? 0.801 5.719 14.696 1.00 91.25 84 ALA A C 1
ATOM 657 O O . ALA A 1 84 ? 1.749 6.317 15.209 1.0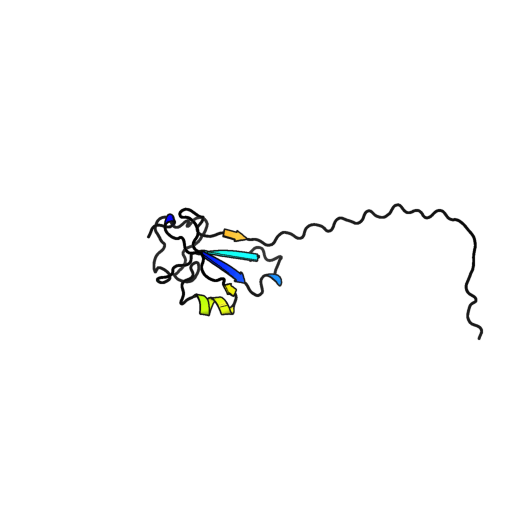0 91.25 84 ALA A O 1
ATOM 658 N N . GLY A 1 85 ? 0.083 6.238 13.699 1.00 86.94 85 GLY A N 1
ATOM 659 C CA . GLY A 1 85 ? 0.400 7.526 13.068 1.00 86.94 85 GLY A CA 1
ATOM 660 C C . GLY A 1 85 ? 1.570 7.500 12.074 1.00 86.94 85 GLY A C 1
ATOM 661 O O . GLY A 1 85 ? 1.880 8.533 11.486 1.00 86.94 85 GLY A O 1
ATOM 662 N N . THR A 1 86 ? 2.205 6.343 11.840 1.00 89.56 86 THR A N 1
ATOM 663 C CA . THR A 1 86 ? 3.107 6.174 10.687 1.00 89.56 86 THR A CA 1
ATOM 664 C C . THR A 1 86 ? 2.328 6.439 9.395 1.00 89.56 86 THR A C 1
ATOM 666 O O . THR A 1 86 ? 1.207 5.927 9.280 1.00 89.56 86 THR A O 1
ATOM 669 N N . PRO A 1 87 ? 2.900 7.163 8.410 1.00 87.81 87 PRO A N 1
ATOM 670 C CA . PRO A 1 87 ? 2.268 7.355 7.111 1.00 87.81 87 PRO A CA 1
ATOM 671 C C . PRO A 1 87 ? 1.734 6.047 6.528 1.00 87.81 87 PRO A C 1
ATOM 673 O O . PRO A 1 87 ? 2.298 4.962 6.729 1.00 87.81 87 PRO A O 1
ATOM 676 N N . LEU A 1 88 ? 0.590 6.150 5.860 1.00 87.62 88 LEU A N 1
ATOM 677 C CA . LEU A 1 88 ? -0.130 4.985 5.369 1.00 87.62 88 LEU A CA 1
ATOM 678 C C . LEU A 1 88 ? 0.672 4.244 4.298 1.00 87.62 88 LEU A C 1
ATOM 680 O O . LEU A 1 88 ? 0.857 3.031 4.410 1.00 87.62 88 LEU A O 1
ATOM 684 N N . SER A 1 89 ? 1.215 5.008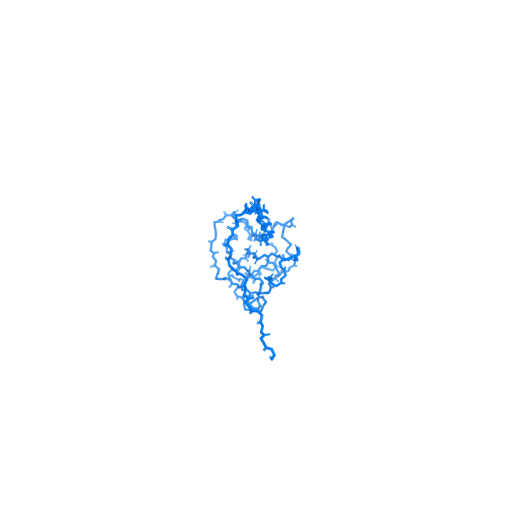 3.350 1.00 88.06 89 SER A N 1
ATOM 685 C CA . SER A 1 89 ? 2.084 4.526 2.285 1.00 88.06 89 SER A CA 1
ATOM 686 C C . SER A 1 89 ? 3.394 5.310 2.262 1.00 88.06 89 SER A C 1
ATOM 688 O O . SER A 1 89 ? 3.420 6.502 2.573 1.00 88.06 89 SER A O 1
ATOM 690 N N . LEU A 1 90 ? 4.487 4.641 1.901 1.00 88.88 90 LEU A N 1
ATOM 691 C CA . LEU A 1 90 ? 5.774 5.269 1.601 1.00 88.88 90 LEU A CA 1
ATOM 692 C C . LEU A 1 90 ? 6.259 4.759 0.248 1.00 88.88 90 LEU A C 1
ATOM 694 O O . LEU A 1 90 ? 6.337 3.550 0.045 1.00 88.88 90 LEU A O 1
ATOM 698 N N . HIS A 1 91 ? 6.614 5.681 -0.639 1.00 88.38 91 HIS A N 1
ATOM 699 C CA . HIS A 1 91 ? 7.086 5.381 -1.987 1.00 88.38 91 HIS A CA 1
ATOM 700 C C . HIS A 1 91 ? 8.602 5.560 -2.055 1.00 88.38 91 HIS A C 1
ATOM 702 O O . HIS A 1 91 ? 9.124 6.605 -1.657 1.00 88.38 91 HIS A O 1
ATOM 708 N N . PHE A 1 92 ? 9.311 4.545 -2.544 1.00 88.38 92 PHE A N 1
ATOM 709 C CA . PHE A 1 92 ? 10.762 4.572 -2.711 1.00 88.38 92 PHE A CA 1
ATOM 710 C C . PHE A 1 92 ? 11.086 4.653 -4.206 1.00 88.38 92 PHE A C 1
ATOM 712 O O . PHE A 1 92 ? 11.130 3.615 -4.867 1.00 88.38 92 PHE A O 1
ATOM 719 N N . PRO A 1 93 ? 11.299 5.854 -4.771 1.00 86.25 93 PRO A N 1
ATOM 720 C CA . PRO A 1 93 ? 11.643 5.991 -6.180 1.00 86.25 93 PRO A CA 1
ATOM 721 C C . PRO A 1 93 ? 13.034 5.416 -6.464 1.00 86.25 93 PRO A C 1
ATOM 723 O O . PRO A 1 93 ? 13.881 5.313 -5.570 1.00 86.25 93 PRO A O 1
ATOM 726 N N . TRP A 1 94 ? 13.300 5.090 -7.727 1.00 83.00 94 TRP A N 1
ATOM 727 C CA . TRP A 1 94 ? 14.660 4.802 -8.174 1.00 83.00 94 TRP A CA 1
ATOM 728 C C . TRP A 1 94 ? 15.565 6.009 -7.904 1.00 83.00 94 TRP A C 1
ATOM 730 O O . TRP A 1 94 ? 15.206 7.157 -8.175 1.00 83.00 94 TRP A O 1
ATOM 740 N N . VAL A 1 95 ? 16.758 5.768 -7.353 1.00 75.50 95 VAL A N 1
ATOM 741 C CA . VAL A 1 95 ? 17.770 6.826 -7.258 1.00 75.50 95 VAL A CA 1
ATOM 742 C C . VAL A 1 95 ? 18.187 7.157 -8.688 1.00 75.50 95 VAL A C 1
ATOM 744 O O . VAL A 1 95 ? 18.596 6.252 -9.416 1.00 75.50 95 VAL A O 1
ATOM 747 N N . ALA A 1 96 ? 18.106 8.429 -9.093 1.00 62.00 96 ALA A N 1
ATOM 748 C CA . ALA A 1 96 ? 18.661 8.852 -10.377 1.00 62.00 96 ALA A CA 1
ATOM 749 C C . ALA A 1 96 ? 20.113 8.343 -10.485 1.00 62.00 96 ALA A C 1
ATOM 751 O O . ALA A 1 96 ? 20.852 8.467 -9.494 1.00 62.00 96 ALA A O 1
ATOM 752 N N . PRO A 1 97 ? 20.540 7.781 -11.634 1.00 55.06 97 PRO A N 1
ATOM 753 C CA . PRO A 1 97 ? 21.923 7.379 -11.827 1.00 55.06 97 PRO A CA 1
ATOM 754 C C . PRO A 1 97 ? 22.829 8.548 -11.440 1.00 55.06 97 PRO A C 1
ATOM 756 O O . PRO A 1 97 ? 22.760 9.625 -12.037 1.00 55.06 97 PRO A O 1
ATOM 759 N N . GLN A 1 98 ? 23.643 8.370 -10.399 1.00 53.88 98 GLN A 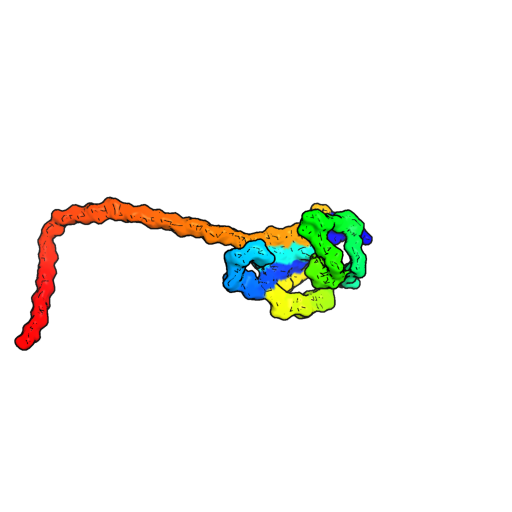N 1
ATOM 760 C CA . GLN A 1 98 ? 24.655 9.364 -10.068 1.00 53.88 98 GLN A CA 1
ATOM 761 C C . GLN A 1 98 ? 25.579 9.467 -11.286 1.00 53.88 98 GLN A C 1
ATOM 763 O O . GLN A 1 98 ? 26.017 8.424 -11.785 1.00 53.88 98 GLN A O 1
ATOM 768 N N . PRO A 1 99 ? 25.886 10.676 -11.787 1.00 54.81 99 PRO A N 1
ATOM 769 C CA . PRO A 1 99 ? 26.883 10.820 -12.831 1.00 54.81 99 PRO A CA 1
ATOM 770 C C . PRO A 1 99 ? 28.158 10.132 -12.353 1.00 54.81 99 PRO A C 1
ATOM 772 O O . PRO A 1 99 ? 28.680 10.469 -11.287 1.00 54.81 99 PRO A O 1
ATOM 775 N N . VAL A 1 100 ? 28.647 9.149 -13.112 1.00 59.69 100 VAL A N 1
ATOM 776 C CA . VAL A 1 100 ? 29.971 8.578 -12.860 1.00 59.69 100 VAL A CA 1
ATOM 777 C C . VAL A 1 100 ? 30.937 9.763 -12.867 1.00 59.69 100 VAL A C 1
ATOM 779 O O . VAL A 1 100 ? 30.935 10.504 -13.857 1.00 59.69 100 VAL A O 1
ATOM 782 N N . PRO A 1 101 ? 31.713 10.011 -11.791 1.00 56.75 101 PRO A N 1
ATOM 783 C CA . PRO A 1 101 ? 32.662 11.109 -11.780 1.00 56.75 101 PRO A CA 1
ATOM 784 C C . PRO A 1 101 ? 33.532 10.981 -13.023 1.00 56.75 101 PRO A C 1
ATOM 786 O O . PRO A 1 101 ? 34.177 9.947 -13.215 1.00 56.75 101 PRO A O 1
ATOM 789 N N . ALA A 1 102 ? 33.501 11.996 -13.891 1.00 63.56 102 ALA A N 1
ATOM 790 C CA . ALA A 1 102 ? 34.374 12.029 -15.047 1.00 63.56 102 ALA A CA 1
ATOM 791 C C . ALA A 1 102 ? 35.793 11.840 -14.516 1.00 63.56 102 ALA A C 1
ATOM 793 O O . ALA A 1 102 ? 36.274 12.650 -13.719 1.00 63.56 102 ALA A O 1
ATOM 794 N N . THR A 1 103 ? 36.433 10.729 -14.888 1.00 64.88 103 THR A N 1
ATOM 795 C CA . THR A 1 103 ? 37.847 10.532 -14.595 1.00 64.88 103 THR A CA 1
ATOM 796 C C . THR A 1 103 ? 38.543 11.781 -15.125 1.00 64.88 103 THR A C 1
ATOM 798 O O . THR A 1 103 ? 38.342 12.093 -16.304 1.00 64.88 103 THR A O 1
ATOM 801 N N . PRO A 1 104 ? 39.278 12.549 -14.296 1.00 49.75 104 PRO A N 1
ATOM 802 C CA . PRO A 1 104 ? 40.002 13.698 -14.803 1.00 49.75 104 PRO A CA 1
ATOM 803 C C . PRO A 1 104 ? 40.828 13.194 -15.976 1.00 49.75 104 PRO A C 1
ATOM 805 O O . PRO A 1 104 ? 41.562 12.214 -15.815 1.00 49.75 104 PRO A O 1
ATOM 808 N N . ALA A 1 105 ? 40.648 13.793 -17.156 1.00 57.62 105 ALA A N 1
ATOM 809 C CA . ALA A 1 105 ? 41.530 13.534 -18.278 1.00 57.62 105 ALA A CA 1
ATOM 810 C C . ALA A 1 105 ? 42.938 13.754 -17.731 1.00 57.62 105 ALA A C 1
ATOM 812 O O . ALA A 1 105 ? 43.278 14.859 -17.313 1.00 57.62 105 ALA A O 1
ATOM 813 N N . GLY A 1 106 ? 43.684 12.663 -17.571 1.00 43.59 106 GLY A N 1
ATOM 814 C CA . GLY A 1 106 ? 44.994 12.717 -16.964 1.00 43.59 106 GLY A CA 1
ATOM 815 C C . GLY A 1 106 ? 45.827 13.663 -17.802 1.00 43.59 106 GLY A C 1
ATOM 816 O O . GLY A 1 106 ? 46.145 13.357 -18.949 1.00 43.59 106 GLY A O 1
ATOM 817 N N . ASN A 1 107 ? 46.187 14.802 -17.218 1.00 52.91 107 ASN A N 1
ATOM 818 C CA . ASN A 1 107 ? 47.210 15.706 -17.721 1.00 52.91 107 ASN A CA 1
ATOM 819 C C . ASN A 1 107 ? 48.568 15.008 -17.550 1.00 52.91 107 ASN A C 1
ATOM 821 O O . ASN A 1 107 ? 49.421 15.436 -16.781 1.00 52.91 107 ASN A O 1
ATOM 825 N N . GLY A 1 108 ? 48.734 13.862 -18.201 1.00 46.38 108 GLY A N 1
ATOM 826 C CA . GLY A 1 108 ? 49.955 13.085 -18.257 1.00 46.38 108 GLY A CA 1
ATOM 827 C C . GLY A 1 108 ? 50.573 13.285 -19.625 1.00 46.38 108 GLY A C 1
ATOM 828 O O . GLY A 1 108 ? 50.631 12.349 -20.417 1.00 46.38 108 GLY A O 1
ATOM 829 N N . ALA A 1 109 ? 51.021 14.509 -19.915 1.00 47.97 109 ALA A N 1
ATOM 830 C CA . ALA A 1 109 ? 52.063 14.689 -20.912 1.00 47.97 109 ALA A CA 1
ATOM 831 C C . ALA A 1 109 ? 53.269 13.880 -20.419 1.00 47.97 109 ALA A C 1
ATOM 833 O O . ALA A 1 109 ? 53.970 14.286 -19.494 1.00 47.97 109 ALA A O 1
ATOM 834 N N . ARG A 1 110 ? 53.449 12.680 -20.975 1.00 48.34 110 ARG A N 1
ATOM 835 C CA . ARG A 1 110 ? 54.631 11.858 -20.738 1.00 48.34 110 ARG A CA 1
ATOM 836 C C . ARG A 1 110 ? 55.829 12.651 -21.272 1.00 48.34 110 ARG A C 1
ATOM 838 O O . ARG A 1 110 ? 55.819 12.971 -22.463 1.00 48.34 110 ARG A O 1
ATOM 845 N N . PRO A 1 111 ? 56.832 13.003 -20.449 1.00 41.97 111 PRO A N 1
ATOM 846 C CA . PRO A 1 111 ? 58.050 13.576 -20.990 1.00 41.97 111 PRO A CA 1
ATOM 847 C C . PRO A 1 111 ? 58.682 12.542 -21.924 1.00 41.97 111 PRO A C 1
ATOM 849 O O . PRO A 1 111 ? 58.767 11.355 -21.596 1.00 41.97 111 PRO A O 1
ATOM 852 N N . ALA A 1 112 ? 59.041 12.999 -23.122 1.00 49.84 112 ALA A N 1
ATOM 853 C CA . ALA A 1 112 ? 59.809 12.227 -24.079 1.00 49.84 112 A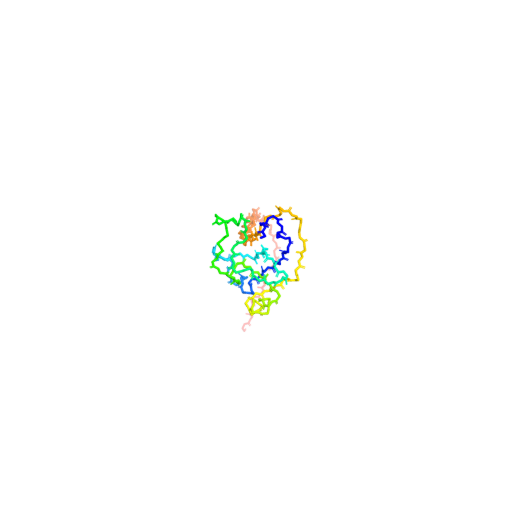LA A CA 1
ATOM 854 C C . ALA A 1 112 ? 61.209 12.028 -23.495 1.00 49.84 112 ALA A C 1
ATOM 856 O O . ALA A 1 112 ? 62.059 12.902 -23.632 1.00 49.84 112 ALA A O 1
ATOM 857 N N . ASP A 1 113 ? 61.421 10.900 -22.824 1.00 42.16 113 ASP A N 1
ATOM 858 C CA . ASP A 1 113 ? 62.760 10.418 -22.515 1.00 42.16 113 ASP A CA 1
ATOM 859 C C . ASP A 1 113 ? 63.073 9.269 -23.467 1.00 42.16 113 ASP A C 1
ATOM 861 O O . ASP A 1 113 ? 62.339 8.279 -23.560 1.00 42.16 113 ASP A O 1
ATOM 865 N N . GLY A 1 114 ? 64.111 9.490 -24.268 1.00 50.69 114 GLY A N 1
ATOM 866 C CA . GLY A 1 114 ? 64.565 8.567 -25.289 1.00 50.69 114 GLY A CA 1
ATOM 867 C C . GLY A 1 114 ? 65.220 7.319 -24.703 1.00 50.69 114 GLY A C 1
ATOM 868 O O . GLY A 1 114 ? 65.684 7.316 -23.564 1.00 50.69 114 GLY A O 1
ATOM 869 N N . THR A 1 115 ? 65.320 6.310 -25.577 1.00 43.94 115 THR A N 1
ATOM 870 C CA . THR A 1 115 ? 66.230 5.139 -25.586 1.00 43.94 115 THR A CA 1
ATOM 871 C C . THR A 1 115 ? 65.506 3.775 -25.609 1.00 43.94 115 THR A C 1
ATOM 873 O O . THR A 1 115 ? 65.294 3.162 -24.570 1.00 43.94 115 THR A O 1
ATOM 876 N N . ASP A 1 116 ? 65.209 3.339 -26.851 1.00 43.03 116 ASP A N 1
ATOM 877 C CA . ASP A 1 116 ? 65.242 1.974 -27.451 1.00 43.03 116 ASP A CA 1
ATOM 878 C C . ASP A 1 116 ? 64.357 0.798 -26.951 1.00 43.03 116 ASP A C 1
ATOM 880 O O . ASP A 1 116 ? 63.927 0.794 -25.800 1.00 43.03 116 ASP A O 1
ATOM 884 N N . PRO A 1 117 ? 64.142 -0.284 -27.755 1.00 46.88 117 PRO A N 1
ATOM 885 C CA . PRO A 1 117 ? 64.447 -0.498 -29.183 1.00 46.88 117 PRO A CA 1
ATOM 886 C C . PRO A 1 117 ? 63.248 -0.959 -30.052 1.00 46.88 117 PRO A C 1
ATOM 888 O O . PRO A 1 117 ? 62.254 -1.514 -29.585 1.00 46.88 117 PRO A O 1
ATOM 891 N N . GLN A 1 118 ? 63.370 -0.748 -31.366 1.00 54.16 118 GLN A N 1
ATOM 892 C CA . GLN A 1 118 ? 62.407 -1.143 -32.405 1.00 54.16 118 GLN A CA 1
ATOM 893 C C . GLN A 1 118 ? 62.395 -2.674 -32.636 1.00 54.16 118 GLN A C 1
ATOM 895 O O . GLN A 1 118 ? 63.470 -3.263 -32.767 1.00 54.16 118 GLN A O 1
ATOM 900 N N . PRO A 1 119 ? 61.228 -3.343 -32.752 1.00 42.97 119 PRO A N 1
ATOM 901 C CA . PRO A 1 119 ? 61.184 -4.762 -33.085 1.00 42.97 119 PRO A CA 1
ATOM 902 C C . PRO A 1 119 ? 61.480 -4.972 -34.576 1.00 42.97 119 PRO A C 1
ATOM 904 O O . PRO A 1 119 ? 60.929 -4.287 -35.439 1.00 42.97 119 PRO A O 1
ATOM 907 N N . ALA A 1 120 ? 62.362 -5.927 -34.876 1.00 50.47 120 ALA A N 1
ATOM 908 C CA . ALA A 1 120 ? 62.647 -6.361 -36.237 1.00 50.47 120 ALA A CA 1
ATOM 909 C C . ALA A 1 120 ? 61.372 -6.921 -36.894 1.00 50.47 120 ALA A C 1
ATOM 911 O O . ALA A 1 120 ? 60.698 -7.783 -36.327 1.00 50.47 120 ALA A O 1
ATOM 912 N N . GLY A 1 121 ? 61.037 -6.406 -38.080 1.00 51.09 121 GLY A N 1
ATOM 913 C CA . GLY A 1 121 ? 59.934 -6.905 -38.901 1.00 51.09 121 GLY A CA 1
ATOM 914 C C . GLY A 1 121 ? 60.180 -8.332 -39.416 1.00 51.09 121 GLY A C 1
ATOM 915 O O . GLY A 1 121 ? 61.315 -8.812 -39.386 1.00 51.09 121 GLY A O 1
ATOM 916 N N . PRO A 1 122 ? 59.131 -9.025 -39.888 1.00 44.28 122 PRO A N 1
ATOM 917 C CA . PRO A 1 122 ? 59.239 -10.412 -40.318 1.00 44.28 122 PRO A CA 1
ATOM 918 C C . PRO A 1 122 ? 59.962 -10.509 -41.668 1.00 44.28 122 PRO A C 1
ATOM 920 O O . PRO A 1 122 ? 59.643 -9.779 -42.608 1.00 44.28 122 PRO A O 1
ATOM 923 N N . SER A 1 123 ? 60.927 -11.424 -41.770 1.00 49.62 123 SER A N 1
ATOM 924 C CA . SER A 1 123 ? 61.524 -11.820 -43.048 1.00 49.62 123 SER A CA 1
ATOM 925 C C . SER A 1 123 ? 60.540 -12.674 -43.853 1.00 49.62 123 SER A C 1
ATOM 927 O O . SER A 1 123 ? 59.924 -13.589 -43.303 1.00 49.62 123 SER A O 1
ATOM 929 N N . ALA A 1 124 ? 60.415 -12.349 -45.141 1.00 48.81 124 ALA A N 1
ATOM 930 C CA . ALA A 1 124 ? 59.902 -13.236 -46.184 1.00 48.81 124 ALA A CA 1
ATOM 931 C C . ALA A 1 124 ? 60.997 -14.204 -46.657 1.00 48.81 124 ALA A C 1
ATOM 933 O O . ALA A 1 124 ? 62.190 -13.834 -46.532 1.00 48.81 124 ALA A O 1
#

Secondary structure (DSSP, 8-state):
-BGGG--EEEEEEETTGGG-TT-TT-EEEEEEEB-TT---SSPPBT--TTTS---STTTS-B-HHHHHHHTTTEEEPPPEE--TT--S-EEEEPPP-PPPP----------------PPPPPP-

Foldseek 3Di:
DALLPQFKKKKKAFPCVVVVLPPPVHFRIKIATEDAVAFDQDDHHPDPCVPDPCPGGLPRYHYPVNVVVSVVGIDIGDIDGHHGPDDRMDTHHRDDPDPPPDPPPPPCPPPDDDDDDDDDDDDD

Radius of gyration: 27.41 Å; chains: 1; bounding box: 81×30×61 Å

pLDDT: mean 78.96, std 16.7, range [41.97, 96.31]